Protein AF-A0A060CMZ3-F1 (afdb_monomer)

Radius of gyration: 13.48 Å; Cα contacts (8 Å, |Δi|>4): 195; chains: 1; bounding box: 32×26×42 Å

Organism: NCBI:txid538949

Structure (mmCIF, N/CA/C/O backbone):
data_AF-A0A060CMZ3-F1
#
_entry.id   AF-A0A060CMZ3-F1
#
loop_
_atom_site.group_PDB
_atom_site.id
_atom_site.type_symbol
_atom_site.label_atom_id
_atom_site.label_alt_id
_atom_site.label_comp_id
_atom_site.label_asym_id
_atom_site.label_entity_id
_atom_site.label_seq_id
_atom_site.pdbx_PDB_ins_code
_atom_site.Cartn_x
_atom_site.Cartn_y
_atom_site.Cartn_z
_atom_site.occupancy
_atom_site.B_iso_or_equiv
_atom_site.auth_seq_id
_atom_site.auth_comp_id
_atom_site.auth_asym_id
_atom_site.auth_atom_id
_atom_site.pdbx_PDB_model_num
ATOM 1 N N . THR A 1 1 ? -4.443 11.836 -8.036 1.00 72.75 1 THR A N 1
ATOM 2 C CA . THR A 1 1 ? -4.726 10.394 -7.824 1.00 72.75 1 THR A CA 1
ATOM 3 C C . THR A 1 1 ? -5.962 10.023 -8.618 1.00 72.75 1 THR A C 1
ATOM 5 O O . THR A 1 1 ? -6.852 10.853 -8.713 1.00 72.75 1 THR A O 1
ATOM 8 N N . ARG A 1 2 ? -6.010 8.834 -9.235 1.00 93.25 2 ARG A N 1
ATOM 9 C CA . ARG A 1 2 ? -7.147 8.370 -10.060 1.00 93.25 2 ARG A CA 1
ATOM 10 C C . ARG A 1 2 ? -7.898 7.252 -9.341 1.00 93.25 2 ARG A C 1
ATOM 12 O O . ARG A 1 2 ? -7.251 6.433 -8.684 1.00 93.25 2 ARG A O 1
ATOM 19 N N . GLU A 1 3 ? -9.216 7.204 -9.502 1.00 96.75 3 GLU A N 1
ATOM 20 C CA . GLU A 1 3 ? -10.052 6.108 -9.007 1.00 96.75 3 GLU A CA 1
ATOM 21 C C . GLU A 1 3 ? -9.524 4.730 -9.443 1.00 96.75 3 GLU A C 1
ATOM 23 O O . GLU A 1 3 ? -8.923 4.576 -10.512 1.00 96.75 3 GLU A O 1
ATOM 28 N N . GLY A 1 4 ? -9.677 3.741 -8.556 1.00 94.06 4 GLY A N 1
ATOM 29 C CA . GLY A 1 4 ? -9.196 2.370 -8.752 1.00 94.06 4 GLY A CA 1
ATOM 30 C C . GLY A 1 4 ? -7.706 2.150 -8.466 1.00 94.06 4 GLY A C 1
ATOM 31 O O . GLY A 1 4 ? -7.241 1.014 -8.501 1.00 94.06 4 GLY A O 1
ATOM 32 N N . THR A 1 5 ? -6.938 3.201 -8.157 1.00 96.94 5 THR A N 1
ATOM 33 C CA . THR A 1 5 ? -5.545 3.055 -7.697 1.00 96.94 5 THR A CA 1
ATOM 34 C C . THR A 1 5 ? -5.474 2.822 -6.188 1.00 96.94 5 THR A C 1
ATOM 36 O O . THR A 1 5 ? -6.279 3.369 -5.437 1.00 96.94 5 THR A O 1
ATOM 39 N N . LEU A 1 6 ? -4.450 2.096 -5.720 1.00 97.19 6 LEU A N 1
ATOM 40 C CA . LEU A 1 6 ? -4.232 1.850 -4.287 1.00 97.19 6 LEU A CA 1
ATOM 41 C C . LEU A 1 6 ? -4.184 3.153 -3.470 1.00 97.19 6 LEU A C 1
ATOM 43 O O . LEU A 1 6 ? -4.835 3.261 -2.435 1.00 97.19 6 LEU A O 1
ATOM 47 N N . ARG A 1 7 ? -3.474 4.175 -3.966 1.00 97.50 7 ARG A N 1
ATOM 48 C CA . ARG A 1 7 ? -3.382 5.483 -3.298 1.00 97.50 7 ARG A CA 1
ATOM 49 C C . ARG A 1 7 ? -4.733 6.191 -3.212 1.00 97.50 7 ARG A C 1
ATOM 51 O O . ARG A 1 7 ? -5.006 6.852 -2.218 1.00 97.50 7 ARG A O 1
ATOM 58 N N . TRP A 1 8 ? -5.570 6.068 -4.241 1.00 97.75 8 TRP A N 1
ATOM 59 C CA . TRP A 1 8 ? -6.917 6.630 -4.197 1.00 97.75 8 TRP A CA 1
ATOM 60 C C . TRP A 1 8 ? -7.792 5.894 -3.180 1.00 97.75 8 TRP A C 1
ATOM 62 O O . TRP A 1 8 ? -8.463 6.555 -2.396 1.00 97.75 8 TRP A O 1
ATOM 72 N N . CYS A 1 9 ? -7.725 4.559 -3.122 1.00 97.50 9 CYS A N 1
ATOM 73 C CA . CYS A 1 9 ? -8.462 3.769 -2.131 1.00 97.50 9 CYS A CA 1
ATOM 74 C C . CYS A 1 9 ? -8.061 4.130 -0.691 1.00 97.50 9 CYS A C 1
ATOM 76 O O . CYS A 1 9 ? -8.924 4.278 0.169 1.00 97.50 9 CYS A O 1
ATOM 78 N N . LEU A 1 10 ? -6.762 4.319 -0.430 1.00 97.25 10 LEU A N 1
ATOM 79 C CA . LEU A 1 10 ? -6.251 4.716 0.888 1.00 97.25 10 LEU A CA 1
ATOM 80 C C . LEU A 1 10 ? -6.704 6.120 1.313 1.00 97.25 10 LEU A C 1
ATOM 82 O O . LEU A 1 10 ? -6.875 6.361 2.503 1.00 97.25 10 LEU A O 1
ATOM 86 N N . ALA A 1 11 ? -6.943 7.018 0.355 1.00 96.56 11 ALA A N 1
ATOM 87 C CA . ALA A 1 11 ? -7.423 8.372 0.620 1.00 96.56 11 ALA A CA 1
ATOM 88 C C . ALA A 1 11 ? -8.924 8.447 0.963 1.00 96.56 11 ALA A C 1
ATOM 90 O O . ALA A 1 11 ? -9.388 9.502 1.389 1.00 96.56 11 ALA A O 1
ATOM 91 N N . GLN A 1 12 ? -9.691 7.365 0.774 1.00 96.62 12 GLN A N 1
ATOM 92 C CA . GLN A 1 12 ? -11.117 7.363 1.104 1.00 96.62 12 GLN A CA 1
ATOM 93 C C . GLN A 1 12 ? -11.326 7.364 2.619 1.00 96.62 12 GLN A C 1
ATOM 95 O O . GLN A 1 12 ? -10.570 6.734 3.362 1.00 96.62 12 GLN A O 1
ATOM 100 N N . SER A 1 13 ? -12.358 8.056 3.091 1.00 95.06 13 SER A N 1
ATOM 101 C CA . SER A 1 13 ? -12.708 8.097 4.511 1.00 95.06 13 SER A CA 1
ATOM 102 C C . SER A 1 13 ? -13.343 6.781 4.983 1.00 95.06 13 SER A C 1
ATOM 104 O O . SER A 1 13 ? -13.803 5.965 4.187 1.00 95.06 13 SER A O 1
ATOM 106 N N . GLY A 1 14 ? -13.348 6.565 6.301 1.00 95.81 14 GLY A N 1
ATOM 107 C CA . GLY A 1 14 ? -13.988 5.404 6.926 1.00 95.81 14 GLY A CA 1
ATOM 108 C C . GLY A 1 14 ? -13.177 4.105 6.878 1.00 95.81 14 GLY A C 1
ATOM 109 O O . GLY A 1 14 ? -12.086 4.030 6.301 1.00 95.81 14 GLY A O 1
ATOM 110 N N . ALA A 1 15 ? -13.720 3.080 7.539 1.00 97.81 15 ALA A N 1
ATOM 111 C CA . ALA A 1 15 ? -13.148 1.739 7.556 1.00 97.81 15 ALA A CA 1
ATOM 112 C C . ALA A 1 15 ? -13.251 1.096 6.169 1.00 97.81 15 ALA A C 1
ATOM 114 O O . ALA A 1 15 ? -14.284 1.199 5.505 1.00 97.81 15 ALA A O 1
ATOM 115 N N . LYS A 1 16 ? -12.182 0.435 5.722 1.00 97.44 16 LYS A N 1
ATOM 116 C CA . LYS A 1 16 ? -12.090 -0.061 4.343 1.00 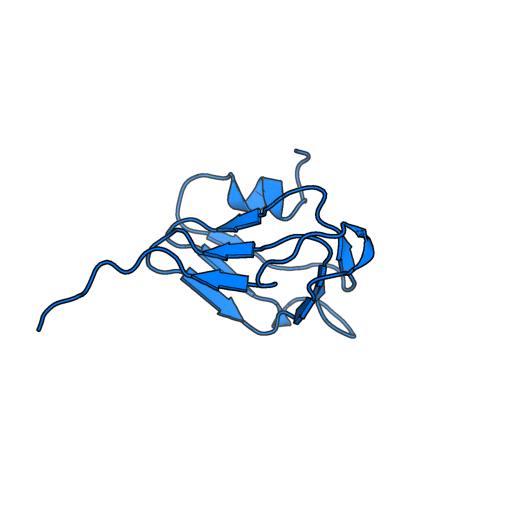97.44 16 LYS A CA 1
ATOM 117 C C . LYS A 1 16 ? -11.290 -1.347 4.227 1.00 97.44 16 LYS A C 1
ATOM 119 O O . LYS A 1 16 ? -10.274 -1.539 4.892 1.00 97.44 16 LYS A O 1
ATOM 124 N N . THR A 1 17 ? -11.748 -2.201 3.317 1.00 98.38 17 THR A N 1
ATOM 125 C CA . THR A 1 17 ? -11.022 -3.388 2.861 1.00 98.38 17 THR A CA 1
ATOM 126 C C . THR A 1 17 ? -10.651 -3.201 1.398 1.00 98.38 17 THR A C 1
ATOM 128 O O . THR A 1 17 ? -11.520 -3.060 0.542 1.00 98.38 17 THR A O 1
ATOM 131 N N . ILE A 1 18 ? -9.353 -3.182 1.116 1.00 98.44 18 ILE A N 1
ATOM 132 C CA . ILE A 1 18 ? -8.787 -3.025 -0.219 1.00 98.44 18 ILE A CA 1
ATOM 133 C C . ILE A 1 18 ? -8.440 -4.410 -0.762 1.00 98.44 18 ILE A C 1
ATOM 135 O O . ILE A 1 18 ? -7.682 -5.160 -0.145 1.00 98.44 18 ILE A O 1
ATOM 139 N N . VAL A 1 19 ? -8.996 -4.722 -1.930 1.00 98.38 19 VAL A N 1
ATOM 140 C CA . VAL A 1 19 ? -8.787 -5.971 -2.674 1.00 98.38 19 VAL A CA 1
ATOM 141 C 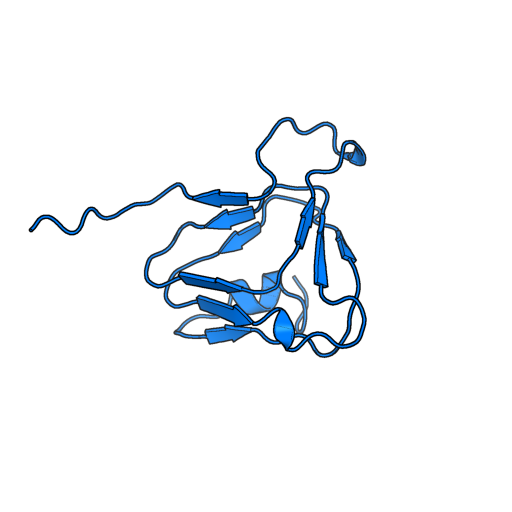C . VAL A 1 19 ? -8.167 -5.673 -4.038 1.00 98.38 19 VAL A C 1
ATOM 143 O O . VAL A 1 19 ? -8.267 -4.552 -4.542 1.00 98.38 19 VAL A O 1
ATOM 146 N N . PHE A 1 20 ? -7.555 -6.676 -4.659 1.00 98.00 20 PHE A N 1
ATOM 147 C CA . PHE A 1 20 ? -6.869 -6.543 -5.940 1.00 98.00 20 PHE A CA 1
ATOM 148 C C . PHE A 1 20 ? -7.534 -7.423 -6.995 1.00 98.00 20 PHE A C 1
ATOM 150 O O . PHE A 1 20 ? -7.625 -8.632 -6.834 1.00 98.00 20 PHE A O 1
ATOM 157 N N . LYS A 1 21 ? -7.984 -6.816 -8.100 1.00 97.06 21 LYS A N 1
ATOM 158 C CA . LYS A 1 21 ? -8.551 -7.554 -9.246 1.00 97.06 21 LYS A CA 1
ATOM 159 C C . LYS A 1 21 ? -7.484 -8.157 -10.164 1.00 97.06 21 LYS A C 1
ATOM 161 O O . LYS A 1 21 ? -7.791 -9.042 -10.952 1.00 97.06 21 LYS A O 1
ATOM 166 N N . ILE A 1 22 ? -6.258 -7.641 -10.095 1.00 95.31 22 ILE A N 1
ATOM 167 C CA . ILE A 1 22 ? -5.135 -8.025 -10.953 1.00 95.31 22 ILE A CA 1
ATOM 168 C C . ILE A 1 22 ? -3.877 -8.245 -10.115 1.00 95.31 22 ILE A C 1
ATOM 170 O O . ILE A 1 22 ? -3.767 -7.730 -9.000 1.00 95.31 22 ILE A O 1
ATOM 174 N N . SER A 1 23 ? -2.944 -9.010 -10.670 1.00 96.94 23 SER A N 1
ATOM 175 C CA . SER A 1 23 ? -1.610 -9.237 -10.122 1.00 96.94 23 SER A CA 1
ATOM 176 C C . SER A 1 23 ? -0.616 -8.191 -10.626 1.00 96.94 23 SER A C 1
ATOM 178 O O . SER A 1 23 ? -0.920 -7.411 -11.531 1.00 96.94 23 SER A O 1
ATOM 180 N N . GLY A 1 24 ? 0.587 -8.180 -10.051 1.00 96.69 24 GLY A N 1
ATOM 181 C CA . GLY A 1 24 ? 1.718 -7.434 -10.600 1.00 96.69 24 GLY A CA 1
ATOM 182 C C . GLY A 1 24 ? 2.431 -6.540 -9.594 1.00 96.69 24 GLY A C 1
ATOM 183 O O . GLY A 1 24 ? 2.414 -6.784 -8.384 1.00 96.69 24 GLY A O 1
ATOM 184 N N . ILE A 1 25 ? 3.102 -5.516 -10.121 1.00 96.75 25 ILE A N 1
ATOM 185 C CA . ILE A 1 25 ? 3.933 -4.588 -9.353 1.00 96.75 25 ILE A CA 1
ATOM 186 C C . ILE A 1 25 ? 3.329 -3.183 -9.431 1.00 96.75 25 ILE A C 1
ATOM 188 O O . ILE A 1 25 ? 3.090 -2.650 -10.513 1.00 96.75 25 ILE A O 1
ATOM 192 N N . ILE A 1 26 ? 3.093 -2.577 -8.270 1.00 96.00 26 ILE A N 1
ATOM 193 C CA . ILE A 1 26 ? 2.708 -1.175 -8.124 1.00 96.00 26 ILE A CA 1
ATOM 194 C C . ILE A 1 26 ? 3.978 -0.376 -7.833 1.00 96.00 26 ILE A C 1
ATOM 196 O O . ILE A 1 26 ? 4.482 -0.380 -6.710 1.00 96.00 26 ILE A O 1
ATOM 200 N N . HIS A 1 27 ? 4.471 0.327 -8.849 1.00 95.00 27 HIS A N 1
ATOM 201 C CA . HIS A 1 27 ? 5.608 1.236 -8.729 1.00 95.00 27 HIS A CA 1
ATOM 202 C C . HIS A 1 27 ? 5.162 2.565 -8.115 1.00 95.00 27 HIS A C 1
ATOM 204 O O . HIS A 1 27 ? 4.301 3.267 -8.658 1.00 95.00 27 HIS A O 1
ATOM 210 N N . LEU A 1 28 ? 5.716 2.905 -6.953 1.00 93.88 28 LEU A N 1
ATOM 211 C CA . LEU A 1 28 ? 5.379 4.133 -6.248 1.00 93.88 28 LEU A CA 1
ATOM 212 C C . LEU A 1 28 ? 6.219 5.312 -6.749 1.00 93.88 28 LEU A C 1
ATOM 214 O O . LEU A 1 28 ? 7.442 5.259 -6.829 1.00 93.88 28 LEU A O 1
ATOM 218 N N . ASN A 1 29 ? 5.546 6.431 -7.016 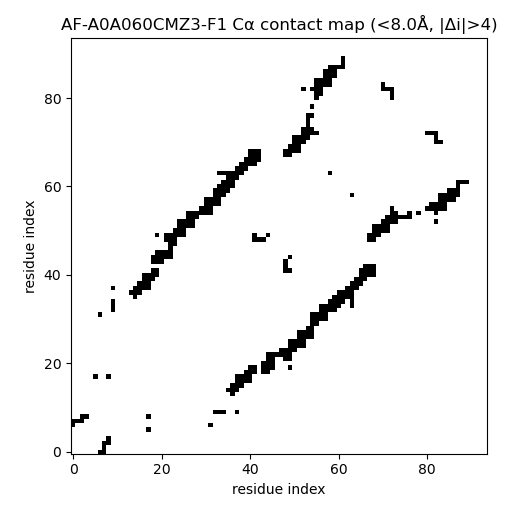1.00 92.38 29 ASN A N 1
ATOM 219 C CA . ASN A 1 29 ? 6.213 7.697 -7.343 1.00 92.38 29 ASN A CA 1
ATOM 220 C C . ASN A 1 29 ? 6.664 8.483 -6.100 1.00 92.38 29 ASN A C 1
ATOM 222 O O . ASN A 1 29 ? 7.476 9.393 -6.217 1.00 92.38 29 ASN A O 1
ATOM 226 N N . SER A 1 30 ? 6.106 8.161 -4.935 1.00 93.25 30 SER A N 1
ATOM 227 C CA . SER A 1 30 ? 6.389 8.778 -3.637 1.00 93.25 30 SER A CA 1
ATOM 228 C C . SER A 1 30 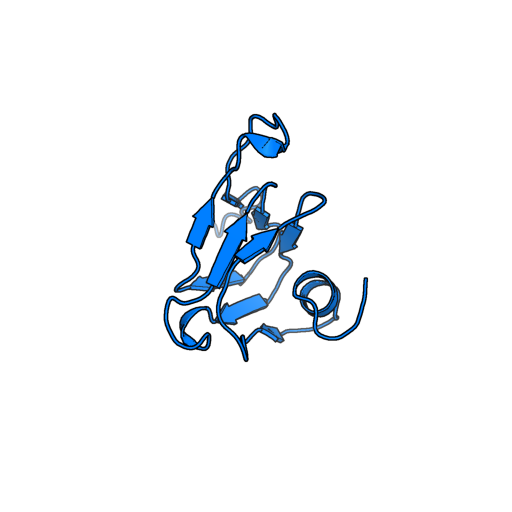? 5.899 7.858 -2.518 1.00 93.25 30 SER A C 1
ATOM 230 O O . SER A 1 30 ? 5.130 6.926 -2.793 1.00 93.25 30 SER A O 1
ATOM 232 N N . ARG A 1 31 ? 6.285 8.144 -1.269 1.00 93.38 31 ARG A N 1
ATOM 233 C CA . ARG A 1 31 ? 5.867 7.385 -0.082 1.00 93.38 31 ARG A CA 1
ATOM 234 C C . ARG A 1 31 ? 4.357 7.134 -0.066 1.00 93.38 31 ARG A C 1
ATOM 236 O O . ARG A 1 31 ? 3.564 7.993 -0.478 1.00 93.38 31 ARG A O 1
ATOM 243 N N . LEU A 1 32 ? 3.941 5.942 0.346 1.00 95.81 32 LEU A N 1
ATOM 244 C CA . LEU A 1 32 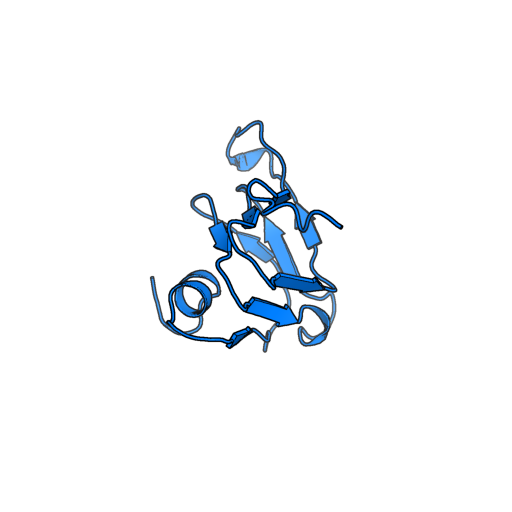? 2.532 5.563 0.458 1.00 95.81 32 LEU A CA 1
ATOM 245 C C . LEU A 1 32 ? 2.131 5.443 1.929 1.00 95.81 32 LEU A C 1
ATOM 247 O O . LEU A 1 32 ? 2.615 4.556 2.622 1.00 95.81 32 LEU A O 1
ATOM 251 N N . ASP A 1 33 ? 1.212 6.294 2.375 1.00 96.06 33 ASP A N 1
ATOM 252 C CA . ASP A 1 33 ? 0.750 6.304 3.763 1.00 96.06 33 ASP A CA 1
ATOM 253 C C . ASP A 1 33 ? -0.531 5.464 3.911 1.00 96.06 33 ASP A C 1
ATOM 255 O O . ASP A 1 33 ? -1.483 5.616 3.139 1.00 96.06 33 ASP A O 1
ATOM 259 N N . ILE A 1 34 ? -0.554 4.577 4.906 1.00 96.75 34 ILE A N 1
ATOM 260 C CA . ILE A 1 34 ? -1.693 3.729 5.272 1.00 96.75 34 ILE A CA 1
ATOM 261 C C . ILE A 1 34 ? -2.249 4.222 6.608 1.00 96.75 34 ILE A C 1
ATOM 263 O O . ILE A 1 34 ? -1.552 4.187 7.621 1.00 96.75 34 ILE A O 1
ATOM 267 N N . GLY A 1 35 ? -3.497 4.694 6.590 1.00 95.25 35 GLY A N 1
ATOM 268 C CA . GLY A 1 35 ? -4.195 5.223 7.763 1.00 95.25 35 GLY A CA 1
ATOM 269 C C . GLY A 1 35 ? -5.098 4.206 8.463 1.00 95.25 35 GLY A C 1
ATOM 270 O O . GLY A 1 35 ? -5.179 3.040 8.070 1.00 95.25 35 GLY A O 1
ATOM 271 N N . ASP A 1 36 ? -5.804 4.687 9.484 1.00 95.25 36 ASP A N 1
ATOM 272 C CA . ASP A 1 36 ? -6.619 3.886 10.403 1.00 95.25 36 ASP A CA 1
ATOM 273 C C . ASP A 1 36 ? -7.645 2.969 9.716 1.00 95.25 36 ASP A C 1
ATOM 275 O O . ASP A 1 36 ? -8.155 3.267 8.629 1.00 95.25 36 ASP A O 1
ATOM 279 N N . ASN A 1 37 ? -8.016 1.885 10.409 1.00 96.94 37 ASN A N 1
ATOM 280 C CA . ASN A 1 37 ? -9.124 0.988 10.049 1.00 96.94 37 ASN A CA 1
ATOM 281 C C . ASN A 1 37 ? -9.042 0.468 8.603 1.00 96.94 37 ASN A C 1
ATOM 283 O O . ASN A 1 37 ? -10.045 0.397 7.880 1.00 96.94 37 ASN A O 1
ATOM 287 N N . THR A 1 38 ? -7.828 0.130 8.170 1.00 98.00 38 THR A N 1
ATOM 288 C CA . THR A 1 38 ? -7.542 -0.291 6.799 1.00 98.00 38 THR A CA 1
ATOM 289 C C . THR A 1 38 ? -7.102 -1.746 6.771 1.00 98.00 38 THR A C 1
ATOM 291 O O . THR A 1 38 ? -6.097 -2.115 7.373 1.00 98.00 38 THR A O 1
ATOM 294 N N . THR A 1 39 ? -7.817 -2.572 6.009 1.00 98.56 39 THR A N 1
ATOM 295 C CA . THR A 1 39 ? -7.364 -3.916 5.634 1.00 98.56 39 THR A CA 1
ATOM 296 C C . THR A 1 39 ? -6.911 -3.925 4.179 1.00 98.56 39 THR A C 1
ATOM 298 O O . THR A 1 39 ? -7.681 -3.566 3.294 1.00 98.56 39 THR A O 1
ATOM 301 N N . ILE A 1 40 ? -5.687 -4.375 3.906 1.00 98.44 40 ILE A N 1
ATOM 302 C CA . ILE A 1 40 ? -5.173 -4.635 2.556 1.00 98.44 40 ILE A CA 1
ATOM 303 C C . ILE A 1 40 ? -5.038 -6.150 2.380 1.00 98.44 40 ILE A C 1
ATOM 305 O O . ILE A 1 40 ? -4.183 -6.792 2.995 1.00 98.44 40 ILE A O 1
ATOM 309 N N . ALA A 1 41 ? -5.906 -6.722 1.548 1.00 98.31 41 ALA A N 1
ATOM 310 C CA . ALA A 1 41 ? -6.059 -8.161 1.362 1.00 98.31 41 ALA A CA 1
ATOM 311 C C . ALA A 1 41 ? -5.303 -8.652 0.115 1.00 98.31 41 ALA A C 1
ATOM 313 O O . ALA A 1 41 ? -5.909 -8.924 -0.925 1.00 98.31 41 ALA A O 1
ATOM 314 N N . GLY A 1 42 ? -3.975 -8.776 0.210 1.00 97.69 42 GLY A N 1
ATOM 315 C CA . GLY A 1 42 ? -3.110 -9.171 -0.908 1.00 97.69 42 GLY A CA 1
ATOM 316 C C . GLY A 1 42 ? -3.432 -10.542 -1.513 1.00 97.69 42 GLY A C 1
ATOM 317 O O . GLY A 1 42 ? -3.249 -10.730 -2.710 1.00 97.69 42 GLY A O 1
ATOM 318 N N . GLN A 1 43 ? -4.029 -11.459 -0.743 1.00 97.25 43 GLN A N 1
ATOM 319 C CA . GLN A 1 43 ? -4.433 -12.791 -1.213 1.00 97.25 43 GLN A CA 1
ATOM 320 C C . GLN A 1 43 ? -5.561 -12.769 -2.252 1.00 97.25 43 GLN A C 1
ATOM 322 O O . GLN A 1 43 ? -5.870 -13.797 -2.841 1.00 97.25 43 GLN A O 1
ATOM 327 N N . THR A 1 44 ? -6.217 -11.620 -2.439 1.00 97.62 44 THR A N 1
ATOM 328 C CA . THR A 1 44 ? -7.245 -11.450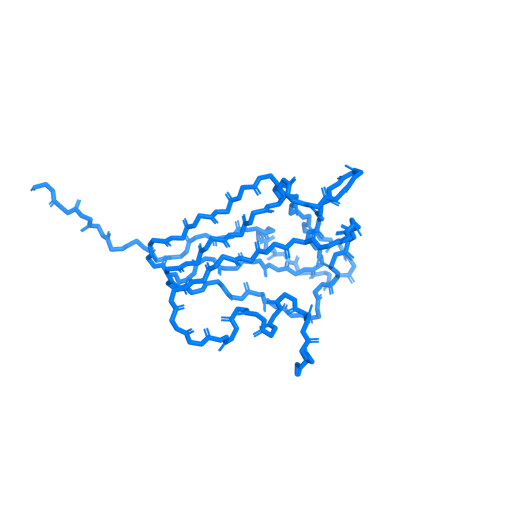 -3.478 1.00 97.62 44 THR A CA 1
ATOM 329 C C . THR A 1 44 ? -6.649 -11.229 -4.865 1.00 97.62 44 THR A C 1
ATOM 331 O O . THR A 1 44 ? -7.345 -11.446 -5.854 1.00 97.62 44 THR A O 1
ATOM 334 N N . ALA A 1 45 ? -5.374 -10.831 -4.949 1.00 96.94 45 ALA A N 1
ATOM 335 C CA . ALA A 1 45 ? -4.684 -10.711 -6.222 1.00 96.94 45 ALA A CA 1
ATOM 336 C C . ALA A 1 45 ? -4.542 -12.103 -6.870 1.00 96.94 45 ALA A C 1
ATOM 338 O O . ALA A 1 45 ? -4.096 -13.036 -6.201 1.00 96.94 45 ALA A O 1
ATOM 339 N N . PRO A 1 46 ? -4.887 -12.264 -8.160 1.00 95.06 46 PRO A N 1
ATOM 340 C CA . PRO A 1 46 ? -4.680 -13.522 -8.870 1.00 95.06 46 PRO A CA 1
ATOM 341 C C . PRO A 1 46 ? -3.184 -13.834 -9.065 1.00 95.06 46 PRO A C 1
ATOM 343 O O . PRO A 1 46 ? -2.324 -12.975 -8.875 1.00 95.06 46 PRO A O 1
ATOM 346 N N . GLY A 1 47 ? -2.868 -15.057 -9.497 1.00 94.75 47 GLY A N 1
ATOM 347 C CA . GLY A 1 47 ? -1.518 -15.453 -9.926 1.00 94.75 47 GLY A CA 1
ATOM 348 C C . GLY A 1 47 ? -0.430 -15.183 -8.881 1.00 94.75 47 GLY A C 1
ATOM 349 O O . GLY A 1 47 ? -0.589 -15.517 -7.711 1.00 94.75 47 GLY A O 1
ATOM 350 N N . ASP A 1 48 ? 0.660 -14.537 -9.302 1.00 93.62 48 ASP A N 1
ATOM 351 C CA . ASP A 1 48 ? 1.842 -14.272 -8.464 1.00 93.62 48 ASP A CA 1
ATOM 352 C C . ASP A 1 48 ? 1.612 -13.248 -7.340 1.00 93.62 48 ASP A C 1
ATOM 354 O O . ASP A 1 48 ? 2.557 -12.856 -6.650 1.00 93.62 48 ASP A O 1
ATOM 358 N N . GLY A 1 49 ? 0.383 -12.767 -7.164 1.00 96.50 49 GLY A N 1
ATOM 359 C CA . GLY A 1 49 ? 0.023 -11.791 -6.150 1.00 96.50 49 GLY A CA 1
ATOM 360 C C . GLY A 1 49 ? 0.462 -10.370 -6.500 1.00 96.50 49 GLY A C 1
ATOM 361 O O . GLY A 1 49 ? 0.707 -10.016 -7.657 1.00 96.50 49 GLY A O 1
ATOM 362 N N . ILE A 1 50 ? 0.573 -9.531 -5.472 1.00 98.31 50 ILE A N 1
ATOM 363 C CA . ILE A 1 50 ? 0.819 -8.094 -5.613 1.00 98.31 50 ILE A CA 1
ATOM 364 C C . ILE A 1 50 ? 2.111 -7.679 -4.895 1.00 98.31 50 ILE A C 1
ATOM 366 O O . ILE A 1 50 ? 2.427 -8.156 -3.801 1.00 98.31 50 ILE A O 1
ATOM 370 N N . CYS A 1 51 ? 2.897 -6.818 -5.538 1.00 97.38 51 CYS A N 1
ATOM 371 C CA . CYS A 1 51 ? 4.112 -6.231 -4.980 1.00 97.38 51 CYS A CA 1
ATOM 372 C C . CYS A 1 51 ? 4.026 -4.706 -5.019 1.00 97.38 51 CYS A C 1
ATOM 374 O O . CYS A 1 51 ? 3.613 -4.143 -6.028 1.00 97.38 51 CYS A O 1
ATOM 376 N N . ILE A 1 52 ? 4.452 -4.035 -3.955 1.00 96.94 52 ILE A N 1
ATOM 377 C CA . ILE A 1 52 ? 4.694 -2.590 -3.942 1.00 96.94 52 ILE A CA 1
ATOM 378 C C . ILE A 1 52 ? 6.202 -2.361 -4.057 1.00 96.94 52 ILE A C 1
ATOM 380 O O . ILE A 1 52 ? 6.972 -3.080 -3.414 1.00 96.94 52 ILE A O 1
ATOM 384 N N . ALA A 1 53 ? 6.614 -1.410 -4.896 1.00 95.12 53 ALA A N 1
ATOM 385 C CA . ALA A 1 53 ? 8.021 -1.162 -5.194 1.00 95.12 53 ALA A CA 1
ATOM 386 C C . ALA A 1 53 ? 8.393 0.330 -5.245 1.00 95.12 53 ALA A C 1
ATOM 388 O O . ALA A 1 53 ? 7.526 1.198 -5.370 1.00 95.12 53 ALA A O 1
ATOM 389 N N . ASP A 1 54 ? 9.703 0.588 -5.214 1.00 93.31 54 ASP A N 1
ATOM 390 C CA . ASP A 1 54 ? 10.397 1.860 -5.496 1.00 93.31 54 ASP A CA 1
ATOM 391 C C . ASP A 1 54 ? 10.282 2.984 -4.460 1.00 93.31 54 ASP A C 1
ATOM 393 O O . ASP A 1 54 ? 11.060 3.936 -4.511 1.00 93.31 54 ASP A O 1
ATOM 397 N N . ASN A 1 55 ? 9.347 2.919 -3.517 1.00 93.44 55 ASN A N 1
ATOM 398 C CA . ASN A 1 55 ? 9.252 3.900 -2.437 1.00 93.44 55 ASN A CA 1
ATOM 399 C C . ASN A 1 55 ? 8.751 3.258 -1.148 1.00 93.44 55 ASN A C 1
ATOM 401 O O . ASN A 1 55 ? 8.147 2.183 -1.188 1.00 93.44 55 ASN A O 1
ATOM 405 N N . SER A 1 56 ? 8.969 3.940 -0.026 1.00 93.44 56 SER A N 1
ATOM 406 C CA . SER A 1 56 ? 8.577 3.426 1.278 1.00 93.44 56 SER A CA 1
ATOM 407 C C . SER A 1 56 ? 7.061 3.436 1.469 1.00 93.44 56 SER A C 1
ATOM 409 O O . SER A 1 56 ? 6.315 4.270 0.932 1.00 93.44 56 SER A O 1
ATOM 411 N N . VAL A 1 57 ? 6.589 2.464 2.241 1.00 95.56 57 VAL A N 1
ATOM 412 C CA . VAL A 1 57 ? 5.208 2.387 2.709 1.00 95.56 57 VAL A CA 1
ATOM 413 C C . VAL A 1 57 ? 5.203 2.651 4.200 1.00 95.56 57 VAL A C 1
ATOM 415 O O . VAL A 1 57 ? 5.898 1.983 4.955 1.00 95.56 57 VAL A O 1
ATOM 418 N N . LEU A 1 58 ? 4.398 3.613 4.627 1.00 95.31 58 LEU A N 1
ATOM 419 C CA . LEU A 1 58 ? 4.293 4.015 6.016 1.00 95.31 58 LEU A CA 1
ATOM 420 C C . LEU A 1 58 ? 2.940 3.586 6.579 1.00 95.31 58 LEU A C 1
ATOM 422 O O . LEU A 1 58 ? 1.899 4.088 6.158 1.00 95.31 58 LEU A O 1
ATOM 426 N N . VAL A 1 59 ? 2.948 2.719 7.586 1.00 95.44 59 VAL A N 1
ATOM 427 C CA . VAL A 1 59 ? 1.776 2.477 8.429 1.00 95.44 59 VAL A CA 1
ATOM 428 C C . VAL A 1 59 ? 1.706 3.588 9.474 1.00 95.44 59 VAL A C 1
ATOM 430 O O . VAL A 1 59 ? 2.498 3.634 10.418 1.00 95.44 59 VAL A O 1
ATOM 433 N N . ASN A 1 60 ? 0.763 4.508 9.274 1.00 92.69 60 ASN A N 1
ATOM 434 C CA . ASN A 1 60 ? 0.517 5.668 10.128 1.00 92.69 60 ASN A CA 1
ATOM 435 C C . ASN A 1 60 ? -0.932 5.665 10.633 1.00 92.69 60 ASN A C 1
ATOM 437 O O . ASN A 1 60 ? -1.656 6.654 10.498 1.00 92.69 60 ASN A O 1
ATOM 441 N N . GLY A 1 61 ? -1.363 4.531 11.180 1.00 90.88 61 GLY A N 1
ATOM 442 C CA . GLY A 1 61 ? -2.703 4.394 11.722 1.00 90.88 61 GLY A CA 1
ATOM 443 C C . GLY A 1 61 ? -2.889 3.189 12.632 1.00 90.88 61 GLY A C 1
ATOM 444 O O . GLY A 1 61 ? -2.091 2.252 12.626 1.00 90.88 61 GLY A O 1
ATOM 445 N N . ASP A 1 62 ? -3.970 3.238 13.399 1.00 91.88 62 ASP A N 1
ATOM 446 C CA . ASP A 1 62 ? -4.427 2.194 14.307 1.00 91.88 62 ASP A CA 1
ATOM 447 C C . ASP A 1 62 ? -5.370 1.217 13.577 1.00 91.88 62 ASP A C 1
ATOM 449 O O . ASP A 1 62 ? -6.082 1.583 12.638 1.00 91.88 62 ASP A O 1
ATOM 453 N N . ASN A 1 63 ? -5.415 -0.042 14.030 1.00 94.25 63 ASN A N 1
ATOM 454 C CA . ASN A 1 63 ? -6.260 -1.089 13.437 1.00 94.25 63 ASN A CA 1
ATOM 455 C C . ASN A 1 63 ? -6.003 -1.278 11.924 1.00 94.25 63 ASN A C 1
ATOM 457 O O . ASN A 1 63 ? -6.909 -1.215 11.087 1.00 94.25 63 ASN A O 1
ATOM 461 N N . VAL A 1 64 ? -4.730 -1.476 11.575 1.00 96.31 64 VAL A N 1
ATOM 462 C CA . 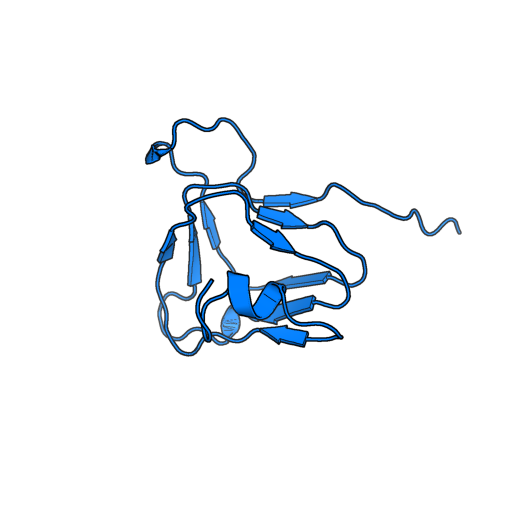VAL A 1 64 ? -4.283 -1.725 10.202 1.00 96.31 64 VAL A CA 1
ATOM 463 C C . VAL A 1 64 ? -3.911 -3.191 10.038 1.00 96.31 64 VAL A C 1
ATOM 465 O O . VAL A 1 64 ? -3.134 -3.741 10.815 1.00 96.31 64 VAL A O 1
ATOM 468 N N . ILE A 1 65 ? -4.438 -3.819 8.989 1.00 97.25 65 ILE A N 1
ATOM 469 C CA . ILE A 1 65 ? -4.129 -5.201 8.640 1.00 97.25 65 ILE A CA 1
ATOM 470 C C . ILE A 1 65 ? -3.592 -5.248 7.216 1.00 97.25 65 ILE A C 1
ATOM 472 O O . ILE A 1 65 ? -4.302 -4.947 6.260 1.00 97.25 65 ILE A O 1
ATOM 476 N N . ILE A 1 66 ? -2.351 -5.690 7.056 1.00 97.62 66 ILE A N 1
ATOM 477 C CA . ILE A 1 66 ? -1.716 -5.895 5.753 1.00 97.62 66 ILE A CA 1
ATOM 478 C C . ILE A 1 66 ? -1.307 -7.358 5.677 1.00 97.62 66 ILE A C 1
ATOM 480 O O . ILE A 1 66 ? -0.657 -7.869 6.586 1.00 97.62 66 ILE A O 1
ATOM 484 N N . ARG A 1 67 ? -1.708 -8.056 4.615 1.00 97.44 67 ARG A N 1
ATOM 485 C CA . ARG A 1 67 ? -1.453 -9.496 4.485 1.00 97.44 67 ARG A CA 1
ATOM 486 C C . ARG A 1 67 ? -1.211 -9.905 3.042 1.00 97.44 67 ARG A C 1
ATOM 488 O O . ARG A 1 67 ? -1.818 -9.338 2.138 1.00 97.44 67 ARG A O 1
ATOM 495 N N . PHE A 1 68 ? -0.358 -10.913 2.851 1.00 97.62 68 PHE A N 1
ATOM 496 C CA . PHE A 1 68 ? -0.054 -11.521 1.546 1.00 97.62 68 PHE A CA 1
ATOM 497 C C . PHE A 1 68 ? 0.384 -10.504 0.474 1.00 97.62 68 PHE A C 1
ATOM 499 O O . PHE A 1 68 ? 0.071 -10.637 -0.706 1.00 97.62 68 PHE A O 1
ATOM 506 N N . MET A 1 69 ? 1.101 -9.469 0.910 1.00 97.50 69 MET A N 1
ATOM 507 C CA . MET A 1 69 ? 1.702 -8.438 0.066 1.00 97.50 69 MET A CA 1
ATOM 508 C C . MET A 1 69 ? 3.214 -8.663 0.004 1.00 97.50 69 MET A C 1
ATOM 510 O O . MET A 1 69 ? 3.810 -9.132 0.973 1.00 97.50 69 MET A O 1
ATOM 514 N N . ARG A 1 70 ? 3.852 -8.255 -1.094 1.00 96.88 70 ARG A N 1
ATOM 515 C CA . ARG A 1 70 ? 5.313 -8.106 -1.168 1.00 96.88 70 ARG A CA 1
ATOM 516 C C . ARG A 1 70 ? 5.673 -6.623 -1.168 1.00 96.88 70 ARG A C 1
ATOM 518 O O . ARG A 1 70 ? 5.003 -5.834 -1.831 1.00 96.88 70 ARG A O 1
ATOM 525 N N . PHE A 1 71 ? 6.740 -6.261 -0.467 1.00 95.81 71 PHE A N 1
ATOM 526 C CA . PHE A 1 71 ? 7.297 -4.910 -0.455 1.00 95.81 71 PHE A CA 1
ATOM 527 C C . PHE A 1 71 ? 8.757 -5.007 -0.867 1.00 95.81 71 PHE A C 1
ATOM 529 O O . PHE A 1 71 ? 9.495 -5.830 -0.326 1.00 95.81 71 PHE A O 1
ATOM 536 N N . ARG A 1 72 ? 9.161 -4.219 -1.860 1.00 93.06 72 ARG A N 1
ATOM 537 C CA . ARG A 1 72 ? 10.540 -4.190 -2.343 1.00 93.06 72 ARG A CA 1
ATOM 538 C C . ARG A 1 72 ? 11.007 -2.753 -2.426 1.00 93.06 72 ARG A C 1
ATOM 540 O O . ARG A 1 72 ? 10.543 -2.001 -3.280 1.00 93.06 72 ARG A O 1
ATOM 547 N N . MET A 1 73 ? 11.941 -2.391 -1.557 1.00 85.44 73 MET A N 1
ATOM 548 C CA . MET A 1 73 ? 12.690 -1.166 -1.768 1.00 85.44 73 MET A CA 1
ATOM 549 C C . MET A 1 73 ? 13.517 -1.369 -3.039 1.00 85.44 73 MET A C 1
ATOM 551 O O . MET A 1 73 ? 14.172 -2.398 -3.200 1.00 85.44 73 MET A O 1
ATOM 555 N N . GLY A 1 74 ? 13.354 -0.469 -3.999 1.00 71.00 74 GLY A N 1
ATOM 556 C CA . GLY A 1 74 ? 14.051 -0.530 -5.275 1.00 71.00 74 GLY A CA 1
ATOM 557 C C . GLY A 1 74 ? 15.178 0.491 -5.307 1.00 71.00 74 GLY A C 1
ATOM 558 O O . GLY A 1 74 ? 14.977 1.637 -4.909 1.00 71.00 74 GLY A O 1
ATOM 559 N N . ASP A 1 75 ? 16.318 0.117 -5.881 1.00 71.19 75 ASP A N 1
ATOM 560 C CA . ASP A 1 75 ? 17.464 1.024 -6.059 1.00 71.19 75 ASP A CA 1
ATOM 561 C C . ASP A 1 75 ? 17.203 2.106 -7.122 1.00 71.19 75 ASP A C 1
ATOM 563 O O . ASP A 1 75 ? 17.926 3.099 -7.219 1.00 71.19 75 ASP A O 1
ATOM 567 N N . LEU A 1 76 ? 16.132 1.948 -7.913 1.00 70.94 76 LEU A N 1
ATOM 568 C CA . LEU A 1 76 ? 15.757 2.848 -9.007 1.00 70.94 76 LEU A CA 1
ATOM 569 C C . LEU A 1 76 ? 15.554 4.296 -8.553 1.00 70.94 76 LEU A C 1
ATOM 571 O O . LEU A 1 76 ? 15.822 5.224 -9.317 1.00 70.94 76 LEU A O 1
ATOM 575 N N . LYS A 1 77 ? 15.061 4.502 -7.328 1.00 72.81 77 LYS A N 1
ATOM 576 C CA . LYS A 1 77 ? 14.824 5.844 -6.782 1.00 72.81 77 LYS A CA 1
ATOM 577 C C . LYS A 1 77 ? 15.980 6.358 -5.925 1.00 72.81 77 LYS A C 1
ATOM 579 O O . LYS A 1 77 ? 15.927 7.522 -5.544 1.00 72.81 77 LYS A O 1
ATOM 584 N N . LYS A 1 78 ? 17.016 5.541 -5.669 1.00 76.00 78 LYS A N 1
ATOM 585 C CA . LYS A 1 78 ? 18.159 5.855 -4.787 1.00 76.00 78 LYS A CA 1
ATOM 586 C C . LYS A 1 78 ? 17.732 6.429 -3.428 1.00 76.00 78 LYS A C 1
ATOM 588 O O . LYS A 1 78 ? 18.352 7.354 -2.914 1.00 76.00 78 LYS A O 1
ATOM 593 N N . ILE A 1 79 ? 16.624 5.920 -2.897 1.00 76.19 79 ILE A N 1
ATOM 594 C CA . ILE A 1 79 ? 16.125 6.268 -1.568 1.00 76.19 79 ILE A CA 1
ATOM 595 C C . ILE A 1 79 ? 16.586 5.158 -0.632 1.00 76.19 79 ILE A C 1
ATOM 597 O O . ILE A 1 79 ? 16.238 3.998 -0.844 1.00 76.19 79 ILE A O 1
ATOM 601 N N . GLU A 1 80 ? 17.367 5.530 0.375 1.00 81.50 80 GLU A N 1
ATOM 602 C CA . GLU A 1 80 ? 17.748 4.647 1.474 1.00 81.50 80 GLU A CA 1
ATOM 603 C C . GLU A 1 80 ? 16.679 4.759 2.566 1.00 81.50 80 GLU A C 1
ATOM 605 O O . GLU A 1 80 ? 16.663 5.713 3.340 1.00 81.50 80 GLU A O 1
ATOM 610 N N . ASP A 1 81 ? 15.727 3.828 2.557 1.00 84.31 81 ASP A N 1
ATOM 611 C CA . ASP A 1 81 ? 14.626 3.740 3.522 1.00 84.31 81 ASP A CA 1
ATOM 612 C C . ASP A 1 81 ? 14.120 2.286 3.587 1.00 84.31 81 ASP A C 1
ATOM 614 O O . ASP A 1 81 ? 14.457 1.456 2.735 1.00 84.31 81 ASP A O 1
ATOM 618 N N . ASP A 1 82 ? 13.281 1.973 4.570 1.00 86.00 82 ASP A N 1
ATOM 619 C CA . ASP A 1 82 ? 12.622 0.674 4.653 1.00 86.00 82 ASP A CA 1
ATOM 620 C C . ASP A 1 82 ? 11.487 0.563 3.625 1.00 86.00 82 ASP A C 1
ATOM 622 O O . ASP A 1 82 ? 10.682 1.475 3.419 1.00 86.00 82 ASP A O 1
ATOM 626 N N . ALA A 1 83 ? 11.347 -0.615 3.009 1.00 88.50 83 ALA A N 1
ATOM 627 C CA . ALA A 1 83 ? 10.245 -0.875 2.077 1.00 88.50 83 ALA A CA 1
ATOM 628 C C . ALA A 1 83 ? 8.862 -0.741 2.754 1.00 88.50 83 ALA A C 1
ATOM 630 O O . ALA A 1 83 ? 7.876 -0.378 2.108 1.00 88.50 83 ALA A O 1
ATOM 631 N N . LEU A 1 84 ? 8.792 -1.051 4.052 1.00 91.69 84 LEU A N 1
ATOM 632 C CA . LEU A 1 84 ? 7.609 -0.941 4.898 1.00 91.69 84 LEU A CA 1
ATOM 633 C C . LEU A 1 84 ? 8.035 -0.537 6.312 1.00 91.69 84 LEU A C 1
ATOM 635 O O . LEU A 1 84 ? 8.791 -1.259 6.954 1.00 91.69 84 LEU A O 1
ATOM 639 N N . TRP A 1 85 ? 7.478 0.562 6.813 1.00 90.81 85 TRP A N 1
ATOM 640 C CA . TRP A 1 85 ? 7.757 1.108 8.137 1.00 90.81 85 TRP A CA 1
ATOM 641 C C . TRP A 1 85 ? 6.475 1.280 8.960 1.00 90.81 85 TRP A C 1
ATOM 643 O O . TRP A 1 85 ? 5.431 1.674 8.434 1.00 90.81 85 TRP A O 1
ATOM 653 N N . GLY A 1 86 ? 6.554 1.035 10.271 1.00 86.56 86 GLY A N 1
ATOM 654 C CA . GLY A 1 86 ? 5.493 1.340 11.235 1.00 86.56 86 GLY A CA 1
ATOM 655 C C . GLY A 1 86 ? 5.953 2.410 12.222 1.00 86.56 86 GLY A C 1
ATOM 656 O O . GLY A 1 86 ? 6.808 2.137 13.055 1.00 86.56 86 GLY A O 1
ATOM 657 N N . ALA A 1 87 ? 5.389 3.622 12.146 1.00 71.12 87 ALA A N 1
ATOM 658 C CA . ALA A 1 87 ? 5.867 4.760 12.949 1.00 71.12 87 ALA A CA 1
ATOM 659 C C . ALA A 1 87 ? 5.061 5.029 14.224 1.00 71.12 87 ALA A C 1
ATOM 661 O O . ALA A 1 87 ? 5.582 5.628 15.163 1.00 71.12 87 ALA A O 1
ATOM 662 N N . ARG A 1 88 ? 3.773 4.668 14.251 1.00 65.69 88 ARG A N 1
ATOM 663 C CA . ARG A 1 88 ? 2.854 5.104 15.307 1.00 65.69 88 ARG A CA 1
ATOM 664 C C . ARG A 1 88 ? 2.342 3.908 16.100 1.00 65.69 88 ARG A C 1
ATOM 666 O O . ARG A 1 88 ? 1.552 3.124 15.593 1.00 65.69 88 ARG A O 1
ATOM 673 N N . GLN A 1 89 ? 2.768 3.802 17.356 1.00 60.94 89 GLN A N 1
ATOM 674 C CA . GLN A 1 89 ? 2.161 2.919 18.350 1.00 60.94 89 GLN A CA 1
ATOM 675 C C . GLN A 1 89 ? 1.479 3.783 19.409 1.00 60.94 89 GLN A C 1
ATOM 677 O O . GLN A 1 89 ? 2.154 4.433 20.207 1.00 60.94 89 GLN A O 1
ATOM 682 N N . LYS A 1 90 ? 0.142 3.786 19.468 1.00 60.56 90 LYS A N 1
ATOM 683 C CA . LYS A 1 90 ? -0.506 4.050 20.756 1.00 60.56 90 LYS A CA 1
ATOM 684 C C . LYS A 1 90 ? -0.256 2.814 21.610 1.00 60.56 90 LYS A C 1
ATOM 686 O O . LYS A 1 90 ? -0.781 1.743 21.320 1.00 60.56 90 LYS A O 1
ATOM 691 N N . GLN A 1 91 ? 0.608 2.948 22.611 1.00 56.75 91 GLN A N 1
ATOM 692 C CA . GLN A 1 91 ? 0.822 1.892 23.591 1.00 56.75 91 GLN A CA 1
ATOM 693 C C . GLN A 1 91 ? -0.494 1.659 24.338 1.00 56.75 91 GLN A C 1
ATOM 695 O O . GLN A 1 91 ? -0.908 2.500 25.137 1.00 56.75 91 GLN A O 1
ATOM 700 N N . TYR A 1 92 ? -1.141 0.521 24.097 1.00 54.41 92 TYR A N 1
ATOM 701 C CA . TYR A 1 92 ? -2.112 -0.010 25.045 1.00 54.41 92 TYR A CA 1
ATOM 702 C C . TYR A 1 92 ? -1.313 -0.413 26.289 1.00 54.41 92 TYR A C 1
ATOM 704 O O . TYR A 1 92 ? -0.612 -1.421 26.275 1.00 54.41 92 TYR A O 1
ATOM 712 N N . HIS A 1 93 ? -1.317 0.446 27.308 1.00 52.44 93 HIS 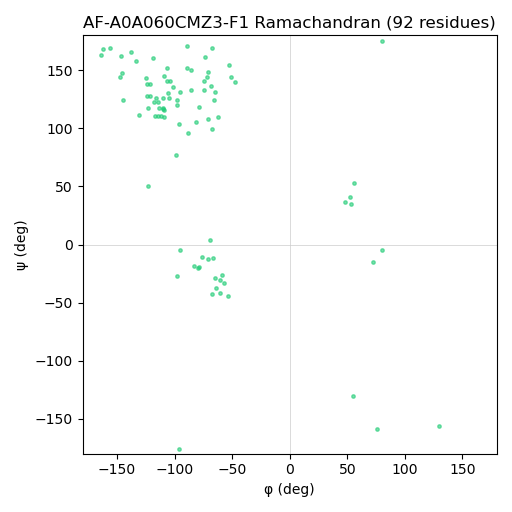A N 1
ATOM 713 C CA . HIS A 1 93 ? -0.786 0.097 28.621 1.00 52.44 93 HIS A CA 1
ATOM 714 C C . HIS A 1 93 ? -1.794 -0.837 29.290 1.00 52.44 93 HIS A C 1
ATOM 716 O O . HIS A 1 93 ? -2.997 -0.571 29.236 1.00 52.44 93 HIS A O 1
ATOM 722 N N . CYS A 1 94 ? -1.289 -1.935 29.846 1.00 49.69 94 CYS A N 1
ATOM 723 C CA . CYS A 1 94 ? -2.051 -2.868 30.668 1.00 49.69 94 CYS A CA 1
ATOM 724 C C . CYS A 1 94 ? -2.510 -2.197 31.966 1.00 49.69 94 CYS A C 1
ATOM 726 O O . CYS A 1 94 ? -1.698 -1.427 32.532 1.00 49.69 94 CYS A O 1
#

InterPro domains:
  IPR011050 Pectin lyase fold/virulence factor [SSF51126] (2-74)
  IPR012334 Pectin lyase fold [G3DSA:2.160.20.10] (1-92)
  IPR052063 Polysaccharide Lyase 1 [PTHR42970] (3-89)

Secondary structure (DSSP, 8-state):
--TTSHHHHHTS-SSEEEE-SS-EEEE-SS-EEE-SSEEEEGGGS-TT-EEEESS-EEE-SSSEEEESEEEE--GGGT--S-SEEE--------

pLDDT: mean 90.39, std 11.81, range [49.69, 98.56]

Nearest PDB structures (foldseek):
  6fi2-assembly1_A  TM=8.776E-01  e=3.256E-01  Achromobacter denitrificans

Sequence (94 aa):
TREGTLRWCLAQSGAKTIVFKISGIIHLNSRLDIGDNTTIAGQTAPGDGICIADNSVLVNGDNVIIRFMRFRMGDLKKIED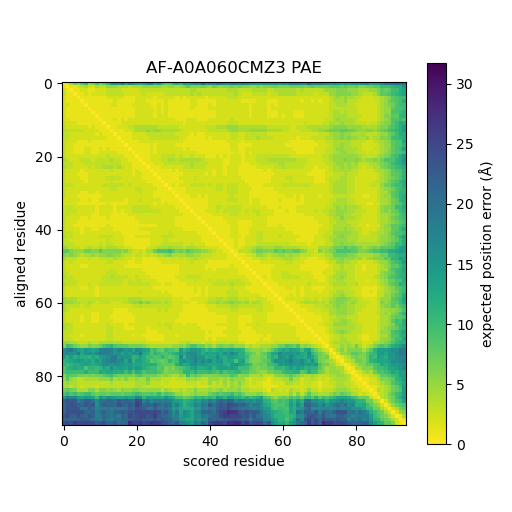DALWGARQKQYHC

Foldseek 3Di:
DDPPDPLVQQPDDDADEAADPEEDEDEDPEEREHEENYEYDQVRHPDPTYEYEQYAYEDPYDNYHYPPYHFYYDCVNVDPDDSYDYDDDPDPDD

Mean predicted aligned error: 4.82 Å

Solvent-accessible surface area (backbone atoms only — not comparable to full-atom values): 5522 Å² total; per-residue (Å²): 129,52,88,94,35,72,72,39,62,58,70,49,82,68,75,47,77,48,72,36,92,56,54,49,75,48,75,41,95,52,71,43,72,40,46,49,40,30,34,40,43,23,76,55,16,43,88,94,18,38,32,42,26,40,32,36,30,37,40,61,37,57,71,61,44,81,44,66,62,44,67,38,61,32,77,90,62,73,64,94,67,55,31,67,41,77,79,62,76,83,78,82,77,131